Protein AF-A0A0C9UGZ1-F1 (afdb_monomer)

pLDDT: mean 85.7, std 10.96, range [47.31, 95.75]

Foldseek 3Di:
DPLLVVLVVVCVVVVFDSAFPDWDAQPPHHQWIWGHGDLLDIDIDGPDPDPDDDDPPVVVCVSVVD

Solvent-accessible surface area (backbone atoms only — not comparable to full-atom values): 4186 Å² total; per-residue (Å²): 128,74,67,69,58,58,54,52,53,53,24,58,76,71,72,48,64,92,62,57,73,43,74,43,72,47,33,96,42,85,71,21,36,29,32,35,49,52,100,90,42,70,48,78,47,61,84,69,94,56,102,68,78,81,86,56,65,68,62,52,30,56,73,73,74,100

Mean predicted aligned error: 5.15 Å

Secondary structure (DSSP, 8-state):
--HHHHHHHHHHHTT--SS-SEEEES-SSTTEEEEEEETTEEEEEE----S-PPP-HHHHHHHHT-

Nearest PDB structures (foldseek):
  5x6s-assembly1_B  TM=9.199E-01  e=3.714E-04  Aspergillus awamori
  5yhr-assembly1_A  TM=4.514E-01  e=1.052E+00  Casadabanvirus D3112
  3oei-assembly4_O  TM=4.506E-01  e=3.629E+00  Mycobacterium tuberculosis
  6zyw-assembly1_E  TM=5.094E-01  e=5.026E+00  Tetrahymena thermophila SB210

Sequence (66 aa):
YPHNLQVKQWTNIFNYFMTAQQTTLTDPLPGYTCSIYRPNFQAIITQSVGHIIPEQANDVLTYFGL

Radius of gyration: 12.06 Å; Cα contacts (8 Å, |Δi|>4): 73; chains: 1; bounding box: 26×30×27 Å

Structure (mmCIF, N/CA/C/O backbone):
data_AF-A0A0C9UGZ1-F1
#
_entry.id   AF-A0A0C9UGZ1-F1
#
loop_
_atom_site.group_PDB
_atom_site.id
_atom_site.type_symbol
_atom_site.label_atom_id
_atom_site.label_alt_id
_atom_site.label_comp_id
_atom_site.label_asym_id
_atom_site.label_entity_id
_atom_site.label_seq_id
_atom_site.pdbx_PDB_ins_code
_atom_site.Cartn_x
_atom_site.Cartn_y
_atom_site.Cartn_z
_atom_site.occupancy
_atom_site.B_iso_or_equiv
_atom_site.auth_seq_id
_atom_site.auth_comp_id
_atom_site.auth_asym_id
_atom_site.auth_atom_id
_atom_site.pdbx_PDB_model_num
ATOM 1 N N . TYR A 1 1 ? -0.123 13.689 -11.332 1.00 47.31 1 TYR A N 1
AT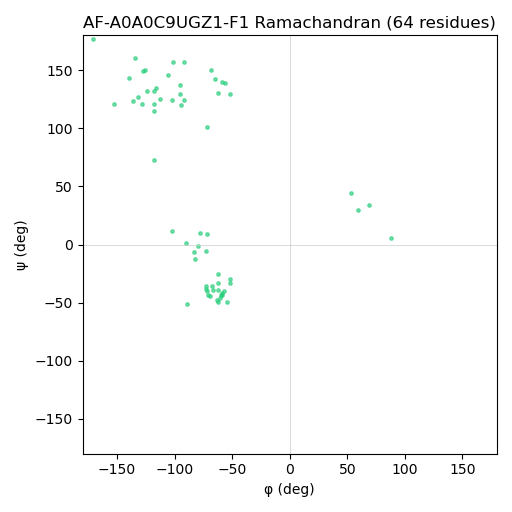OM 2 C CA . TYR A 1 1 ? -1.320 13.813 -10.464 1.00 47.31 1 TYR A CA 1
ATOM 3 C C . TYR A 1 1 ? -0.839 14.016 -9.029 1.00 47.31 1 TYR A C 1
ATOM 5 O O . TYR A 1 1 ? 0.140 13.367 -8.694 1.00 47.31 1 TYR A O 1
ATOM 13 N N . PRO A 1 2 ? -1.404 14.883 -8.169 1.00 64.88 2 PRO A N 1
ATOM 14 C CA . PRO A 1 2 ? -0.909 14.991 -6.795 1.00 64.88 2 PRO A CA 1
ATOM 15 C C . PRO A 1 2 ? -1.322 13.745 -5.991 1.00 64.88 2 PRO A C 1
ATOM 17 O O . PRO A 1 2 ? -2.464 13.628 -5.550 1.00 6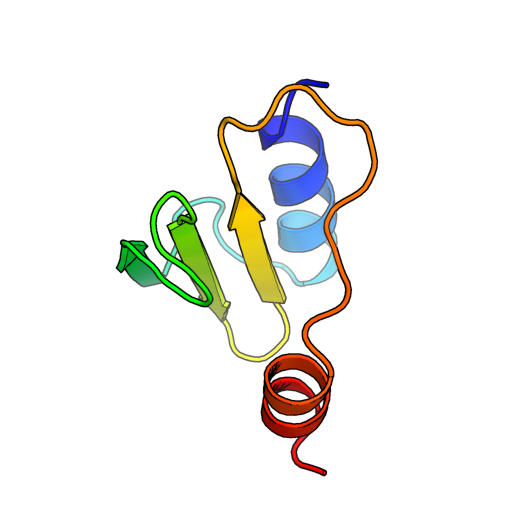4.88 2 PRO A O 1
ATOM 20 N N . HIS A 1 3 ? -0.387 12.808 -5.811 1.00 61.53 3 HIS A N 1
ATOM 21 C CA . HIS A 1 3 ? -0.567 11.521 -5.113 1.00 61.53 3 HIS A CA 1
ATOM 22 C C . HIS A 1 3 ? -1.184 11.686 -3.709 1.00 61.53 3 HIS A C 1
ATOM 24 O O . HIS A 1 3 ? -1.975 10.859 -3.258 1.00 61.53 3 HIS A O 1
ATOM 30 N N . ASN A 1 4 ? -0.920 12.823 -3.062 1.00 70.69 4 ASN A N 1
ATOM 31 C CA . ASN A 1 4 ? -1.424 13.163 -1.731 1.00 70.69 4 ASN A CA 1
ATOM 32 C C . ASN A 1 4 ? -2.961 13.262 -1.649 1.00 70.69 4 ASN A C 1
ATOM 34 O O . ASN A 1 4 ? -3.521 13.057 -0.572 1.00 70.69 4 ASN A O 1
ATOM 38 N N 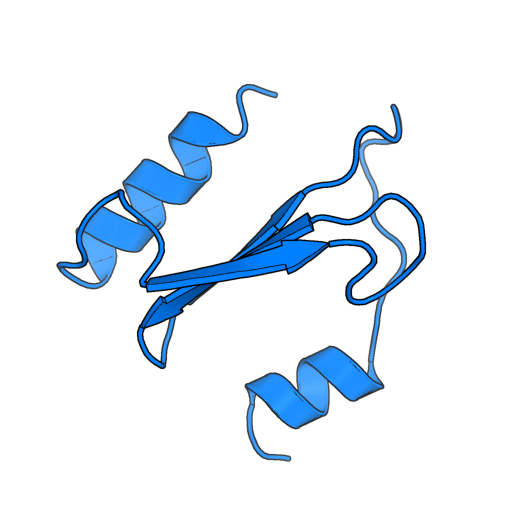. LEU A 1 5 ? -3.663 13.552 -2.756 1.00 73.88 5 LEU A N 1
ATOM 39 C CA . LEU A 1 5 ? -5.132 13.612 -2.752 1.00 73.88 5 LEU A CA 1
ATOM 40 C C . LEU A 1 5 ? -5.773 12.226 -2.644 1.00 73.88 5 LEU A C 1
ATOM 42 O O . LEU A 1 5 ? -6.769 12.077 -1.942 1.00 73.88 5 LEU A O 1
ATOM 46 N N . GLN A 1 6 ? -5.196 11.223 -3.306 1.00 83.19 6 GLN A N 1
ATOM 47 C CA . GLN A 1 6 ? -5.739 9.863 -3.304 1.00 83.19 6 GLN A CA 1
ATOM 48 C C . GLN A 1 6 ? -5.543 9.214 -1.933 1.00 83.19 6 GLN A C 1
ATOM 50 O O . GLN A 1 6 ? -6.485 8.661 -1.374 1.00 83.19 6 GLN A O 1
ATOM 55 N N . VAL A 1 7 ? -4.359 9.387 -1.335 1.00 89.56 7 VAL A N 1
ATOM 56 C CA . VAL A 1 7 ? -4.087 8.960 0.046 1.00 89.56 7 VAL A CA 1
ATOM 57 C C . VAL A 1 7 ? -5.106 9.562 1.012 1.00 89.56 7 VAL A C 1
ATOM 59 O O . VAL A 1 7 ? -5.730 8.823 1.766 1.00 89.56 7 VAL A O 1
ATOM 62 N N . LYS A 1 8 ? -5.343 10.880 0.940 1.00 89.81 8 LYS A N 1
ATOM 63 C CA . LYS A 1 8 ? -6.321 11.563 1.800 1.00 89.81 8 LYS A CA 1
ATOM 64 C C . LYS A 1 8 ? -7.737 10.996 1.647 1.00 89.81 8 LYS A C 1
ATOM 66 O O . LYS A 1 8 ? -8.446 10.864 2.642 1.00 89.81 8 LYS A O 1
ATOM 71 N N . GLN A 1 9 ? -8.167 10.701 0.419 1.00 91.94 9 GLN A N 1
ATOM 72 C CA . GLN A 1 9 ? -9.500 10.145 0.162 1.00 91.94 9 GLN A CA 1
ATOM 73 C C . GLN A 1 9 ? -9.672 8.782 0.843 1.00 91.94 9 GLN A C 1
ATOM 75 O O . GLN A 1 9 ? -10.636 8.591 1.583 1.00 91.94 9 GLN A O 1
ATOM 80 N N . TRP A 1 10 ? -8.714 7.871 0.665 1.00 92.38 10 TRP A N 1
ATOM 81 C CA . TRP A 1 10 ? -8.792 6.524 1.233 1.00 92.38 10 TRP A CA 1
ATO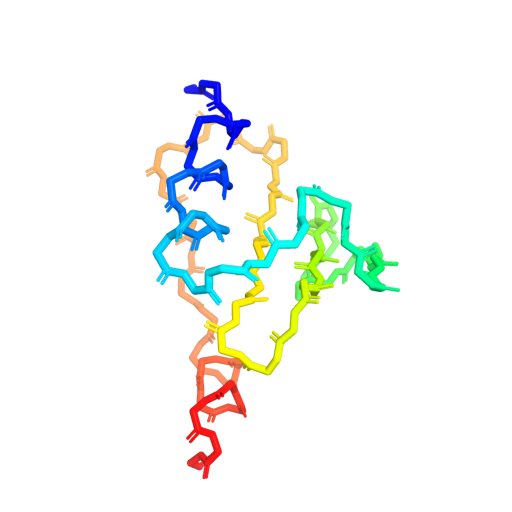M 82 C C . TRP A 1 10 ? -8.589 6.496 2.746 1.00 92.38 10 TRP A C 1
ATOM 84 O O . TRP A 1 10 ? -9.341 5.814 3.442 1.00 92.38 10 TRP A O 1
ATOM 94 N N . THR A 1 11 ? -7.657 7.287 3.290 1.00 93.69 11 THR A N 1
ATOM 95 C CA . THR A 1 11 ? -7.502 7.385 4.749 1.00 93.69 11 THR A CA 1
ATOM 96 C C . THR A 1 11 ? -8.762 7.936 5.411 1.00 93.69 11 THR A C 1
ATOM 98 O O . THR A 1 11 ? -9.098 7.505 6.507 1.00 93.69 11 THR A O 1
ATOM 101 N N . ASN A 1 12 ? -9.502 8.832 4.747 1.00 94.31 12 ASN A N 1
ATOM 102 C CA . ASN A 1 12 ? -10.781 9.323 5.260 1.00 94.31 12 ASN A CA 1
ATOM 103 C C . ASN A 1 12 ? -11.870 8.233 5.250 1.00 94.31 12 ASN A C 1
ATOM 105 O O . ASN A 1 12 ? -12.567 8.071 6.245 1.00 94.31 12 ASN A O 1
ATOM 109 N N . ILE A 1 13 ? -11.985 7.451 4.167 1.00 94.94 13 ILE A N 1
ATOM 110 C CA . ILE A 1 13 ? -12.960 6.345 4.067 1.00 94.94 13 ILE A CA 1
ATOM 111 C C . ILE A 1 13 ? -12.745 5.313 5.182 1.00 94.94 13 ILE A C 1
ATOM 113 O O . ILE A 1 13 ? -13.706 4.869 5.805 1.00 94.94 13 ILE A O 1
ATOM 117 N N . PHE A 1 14 ? -11.491 4.956 5.460 1.00 94.88 14 PHE A N 1
ATOM 118 C CA . PHE A 1 14 ? -11.155 3.958 6.478 1.00 94.88 14 PHE A CA 1
ATOM 119 C C . PHE A 1 14 ? -10.942 4.534 7.885 1.00 94.88 14 PHE A C 1
ATOM 121 O O . PHE A 1 14 ? -10.633 3.779 8.807 1.00 94.88 14 PHE A O 1
ATOM 128 N N . ASN A 1 15 ? -11.108 5.849 8.067 1.00 94.94 15 ASN A N 1
ATOM 129 C CA . ASN A 1 15 ? -10.833 6.548 9.324 1.00 94.94 15 ASN A CA 1
ATOM 130 C C . ASN A 1 15 ? -9.402 6.286 9.861 1.00 94.94 15 ASN A C 1
ATOM 132 O O . ASN A 1 15 ? -9.189 5.996 11.040 1.00 94.94 15 ASN A O 1
ATOM 136 N N . TYR A 1 16 ? -8.407 6.345 8.972 1.00 95.50 16 TYR A N 1
ATOM 137 C CA . TYR A 1 16 ? -6.979 6.199 9.272 1.00 95.50 16 TYR A CA 1
ATOM 138 C C . TYR A 1 16 ? -6.268 7.559 9.315 1.00 95.50 16 TYR A C 1
ATOM 140 O O . TYR A 1 16 ? -6.697 8.532 8.693 1.00 95.50 16 TYR A O 1
ATOM 148 N N . PHE A 1 17 ? -5.134 7.625 10.018 1.00 93.56 17 PHE A N 1
ATOM 149 C CA . PHE A 1 17 ? -4.250 8.790 9.960 1.00 93.56 17 PHE A CA 1
ATOM 150 C C . PHE A 1 17 ? -3.587 8.902 8.583 1.00 93.56 17 PHE A C 1
ATOM 152 O O . PHE A 1 17 ? -3.298 7.897 7.944 1.00 93.56 17 PHE A O 1
ATOM 159 N N . MET A 1 18 ? -3.277 10.129 8.156 1.00 91.12 18 MET A N 1
ATOM 160 C CA . MET A 1 18 ? -2.525 10.381 6.915 1.00 91.12 18 MET A CA 1
ATOM 161 C C . MET A 1 18 ? -1.032 10.034 7.015 1.00 91.12 18 MET A C 1
ATOM 163 O O . MET A 1 18 ? -0.316 10.106 6.017 1.00 91.12 18 MET A O 1
ATOM 167 N N . THR A 1 19 ? -0.554 9.669 8.201 1.00 93.00 19 THR A N 1
ATOM 168 C CA . THR A 1 19 ? 0.806 9.176 8.409 1.00 93.00 19 THR A CA 1
ATOM 169 C C . THR A 1 19 ? 0.793 7.659 8.290 1.00 93.00 19 THR A C 1
ATOM 171 O O . THR A 1 19 ? 0.044 6.993 9.004 1.00 93.00 19 THR A O 1
ATOM 174 N N . ALA A 1 20 ? 1.616 7.118 7.393 1.00 92.81 20 ALA A N 1
ATOM 175 C CA . ALA A 1 20 ? 1.768 5.677 7.248 1.00 92.81 20 ALA A CA 1
ATOM 176 C C . ALA A 1 20 ? 2.384 5.066 8.517 1.00 92.81 20 ALA A C 1
ATOM 178 O O . ALA A 1 20 ? 3.277 5.655 9.128 1.00 92.81 20 ALA A O 1
ATOM 179 N N . GLN A 1 21 ? 1.920 3.877 8.898 1.00 95.75 21 GLN A N 1
ATOM 180 C CA . GLN A 1 21 ? 2.485 3.107 10.005 1.00 95.75 21 GLN A CA 1
ATOM 181 C C . GLN A 1 21 ? 3.843 2.505 9.624 1.00 95.75 21 GLN A C 1
ATOM 183 O O . GLN A 1 21 ? 4.742 2.423 10.458 1.00 95.75 21 GLN A O 1
ATOM 188 N N . GLN A 1 22 ? 3.991 2.100 8.363 1.00 95.19 22 GLN A N 1
ATOM 189 C CA . GLN A 1 22 ? 5.229 1.562 7.814 1.00 95.19 22 GLN A CA 1
ATOM 190 C C . GLN A 1 22 ? 5.442 2.110 6.407 1.00 95.19 22 GLN A C 1
ATOM 192 O O . GLN A 1 22 ? 4.492 2.300 5.650 1.00 95.19 22 GLN A O 1
ATOM 197 N N . THR A 1 23 ? 6.694 2.385 6.056 1.00 93.88 23 THR A N 1
ATOM 198 C CA . THR A 1 23 ? 7.080 2.727 4.686 1.00 93.88 23 THR A CA 1
ATOM 199 C C . THR A 1 23 ? 8.294 1.905 4.291 1.00 93.88 23 THR A C 1
ATOM 201 O O . THR A 1 23 ? 9.301 1.915 4.998 1.00 93.88 23 THR A O 1
ATOM 204 N N . THR A 1 24 ? 8.183 1.212 3.164 1.00 93.12 24 THR A N 1
ATOM 205 C CA . THR A 1 24 ? 9.224 0.367 2.584 1.00 93.12 24 THR A CA 1
ATOM 206 C C . THR A 1 24 ? 9.632 0.947 1.234 1.00 93.12 24 THR A C 1
ATOM 208 O O . THR A 1 24 ? 8.792 1.358 0.432 1.00 93.12 24 THR A O 1
ATOM 211 N N . LEU A 1 25 ? 10.939 1.018 0.995 1.00 90.94 25 LEU A N 1
ATOM 212 C CA . LEU A 1 25 ? 11.499 1.401 -0.299 1.00 90.94 25 LEU A CA 1
ATOM 213 C C . LEU A 1 25 ? 11.729 0.151 -1.147 1.00 90.94 25 LEU A C 1
ATOM 215 O O . LEU A 1 25 ? 11.936 -0.934 -0.609 1.00 90.94 25 LEU A O 1
ATOM 219 N N . THR A 1 26 ? 11.778 0.325 -2.467 1.00 86.38 26 THR A N 1
ATOM 220 C CA . THR A 1 26 ? 12.034 -0.745 -3.448 1.00 86.38 26 THR A CA 1
ATOM 221 C C . THR A 1 26 ? 11.022 -1.893 -3.404 1.00 86.38 26 THR A C 1
ATOM 223 O O . THR A 1 26 ? 11.351 -3.027 -3.729 1.00 86.38 26 THR A O 1
ATOM 226 N N . ASP A 1 27 ? 9.793 -1.573 -3.015 1.00 84.06 27 ASP A N 1
ATOM 227 C CA . ASP A 1 27 ? 8.690 -2.508 -2.821 1.00 84.06 27 ASP A CA 1
ATOM 228 C C . ASP A 1 27 ? 7.478 -1.994 -3.615 1.00 84.06 27 ASP A C 1
ATOM 230 O O . ASP A 1 27 ? 7.074 -0.839 -3.411 1.00 84.06 27 ASP A O 1
ATOM 234 N N . PRO A 1 28 ? 6.930 -2.765 -4.571 1.00 85.06 28 PRO A N 1
ATOM 235 C CA . PRO A 1 28 ? 7.280 -4.151 -4.941 1.00 85.06 28 PRO A CA 1
ATOM 236 C C . PRO A 1 28 ? 8.492 -4.281 -5.880 1.00 85.06 28 PRO A C 1
ATOM 238 O O . PRO A 1 28 ? 9.021 -5.369 -6.092 1.00 85.06 28 PRO A O 1
ATOM 241 N N . LEU A 1 29 ? 8.952 -3.173 -6.466 1.00 87.00 29 LEU A N 1
ATOM 242 C CA . LEU A 1 29 ? 10.068 -3.146 -7.413 1.00 87.00 29 LEU A CA 1
ATOM 243 C C . LEU A 1 29 ? 11.038 -2.000 -7.092 1.00 87.00 29 LEU A C 1
ATOM 245 O O . LEU A 1 29 ? 10.657 -1.011 -6.453 1.00 87.00 29 LEU A O 1
ATOM 249 N N . PRO A 1 30 ? 12.288 -2.052 -7.589 1.00 86.62 30 PRO A N 1
ATOM 250 C CA . PRO A 1 30 ? 13.206 -0.922 -7.502 1.00 86.62 30 PRO A CA 1
ATOM 251 C C . PRO A 1 30 ? 12.580 0.374 -8.045 1.00 86.62 30 PRO A C 1
ATOM 253 O O . PRO A 1 30 ? 12.031 0.402 -9.144 1.00 86.62 30 PRO A O 1
ATOM 256 N N . GLY A 1 31 ? 12.658 1.458 -7.265 1.00 85.56 31 GLY A N 1
ATOM 257 C CA . GLY A 1 31 ? 12.055 2.755 -7.610 1.00 85.56 31 GLY A CA 1
ATOM 258 C C . GLY A 1 31 ? 10.595 2.941 -7.170 1.00 85.56 31 GLY A C 1
ATOM 259 O O . GLY A 1 31 ? 9.989 3.961 -7.508 1.00 85.56 31 GLY A O 1
ATOM 260 N N . TYR A 1 32 ? 10.039 1.986 -6.420 1.00 87.56 32 TYR A N 1
ATOM 261 C CA . TYR A 1 32 ? 8.719 2.081 -5.798 1.00 87.56 32 TYR A CA 1
ATOM 262 C C . TYR A 1 32 ? 8.842 2.306 -4.290 1.00 87.56 32 TYR A C 1
ATOM 264 O O . TYR A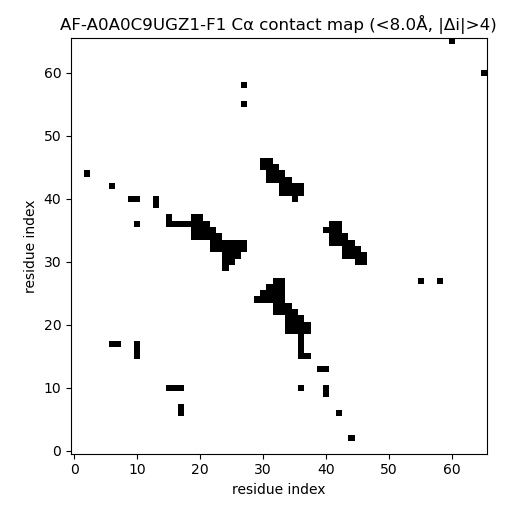 1 32 ? 9.760 1.803 -3.641 1.00 87.56 32 TYR A O 1
ATOM 272 N N . THR A 1 33 ? 7.905 3.072 -3.743 1.00 90.56 33 THR A N 1
ATOM 273 C CA . THR A 1 33 ? 7.723 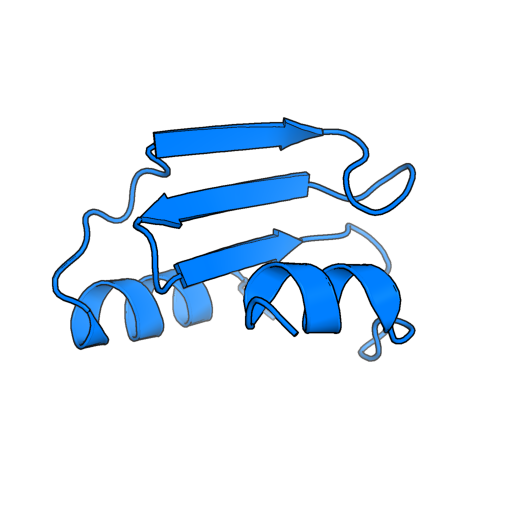3.267 -2.306 1.00 90.56 33 THR A CA 1
ATOM 274 C C . THR A 1 33 ? 6.349 2.742 -1.928 1.00 90.56 33 THR A C 1
ATOM 276 O O . THR A 1 33 ? 5.343 3.244 -2.437 1.00 90.56 33 THR A O 1
ATOM 279 N N . CYS A 1 34 ? 6.311 1.771 -1.021 1.00 91.69 34 CYS A N 1
ATOM 280 C CA . CYS A 1 34 ? 5.087 1.234 -0.446 1.00 91.69 34 CYS A CA 1
ATOM 281 C C . CYS A 1 34 ? 4.883 1.817 0.958 1.0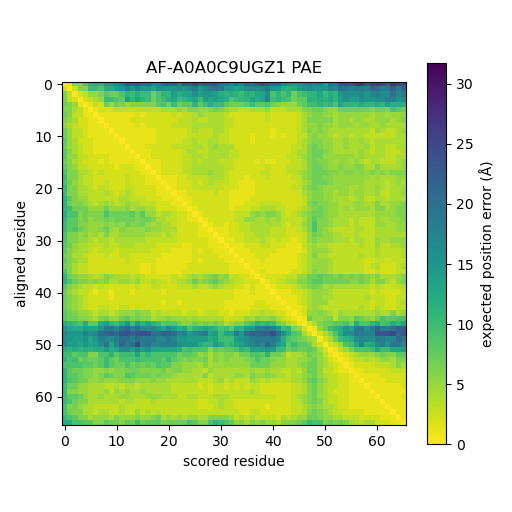0 91.69 34 CYS A C 1
ATOM 283 O O . CYS A 1 34 ? 5.755 1.718 1.820 1.00 91.69 34 CYS A O 1
ATOM 285 N N . SER A 1 35 ? 3.731 2.436 1.197 1.00 94.75 35 SER A N 1
ATOM 286 C CA . SER A 1 35 ? 3.338 3.003 2.486 1.00 94.75 35 SER A CA 1
ATOM 287 C C . SER A 1 35 ? 2.093 2.288 3.003 1.00 94.75 35 SER A C 1
ATOM 289 O O . SER A 1 35 ? 1.018 2.399 2.415 1.00 94.75 35 SER A O 1
ATOM 291 N N . ILE A 1 36 ? 2.230 1.578 4.121 1.00 94.81 36 ILE A N 1
ATOM 292 C CA . ILE A 1 36 ? 1.147 0.842 4.778 1.00 94.81 36 ILE A CA 1
ATOM 293 C C . ILE A 1 36 ? 0.539 1.739 5.849 1.00 94.81 36 ILE A C 1
ATOM 295 O O . ILE A 1 36 ? 1.223 2.165 6.784 1.00 94.81 36 ILE A O 1
ATOM 299 N N . TYR A 1 37 ? -0.755 2.024 5.729 1.00 94.38 37 TYR A N 1
ATOM 300 C CA . TYR A 1 37 ? -1.462 2.865 6.691 1.00 94.38 37 TYR A CA 1
ATOM 301 C C . TYR A 1 37 ? -2.034 2.024 7.820 1.00 94.38 37 TYR A C 1
ATOM 303 O O . TYR A 1 37 ? -1.797 2.343 8.981 1.00 94.38 37 TYR A O 1
ATOM 311 N N . ARG A 1 38 ? -2.765 0.962 7.462 1.00 93.12 38 ARG A N 1
ATOM 312 C CA . ARG A 1 38 ? -3.445 -0.016 8.331 1.00 93.12 38 ARG A CA 1
ATOM 313 C C . ARG A 1 38 ? -3.959 -1.180 7.447 1.00 93.12 38 ARG A C 1
ATOM 315 O O . ARG A 1 38 ? -3.799 -1.089 6.231 1.00 93.12 38 ARG A O 1
ATOM 322 N N . PRO A 1 39 ? -4.565 -2.256 7.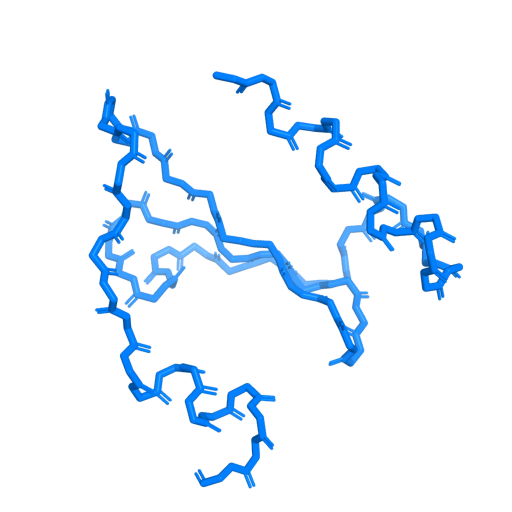998 1.00 89.88 39 PRO A N 1
ATOM 323 C CA . PRO A 1 39 ? -4.786 -3.513 7.267 1.00 89.88 39 PRO A CA 1
ATOM 324 C C . PRO A 1 39 ? -5.483 -3.386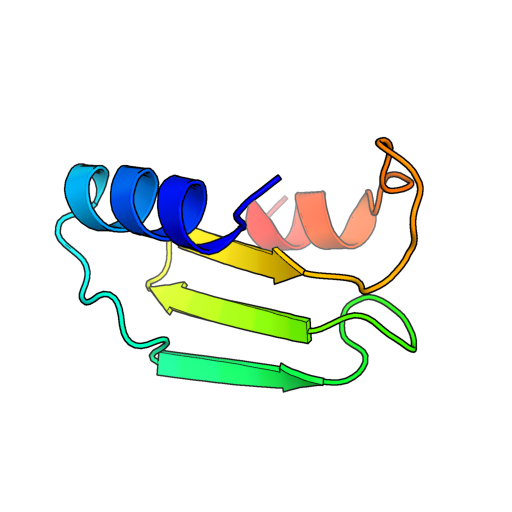 5.909 1.00 89.88 39 PRO A C 1
ATOM 326 O O . PRO A 1 39 ? -5.157 -4.119 4.988 1.00 89.88 39 PRO A O 1
ATOM 329 N N . ASN A 1 40 ? -6.395 -2.423 5.763 1.00 92.31 40 ASN A N 1
ATOM 330 C CA . ASN A 1 40 ? -7.209 -2.287 4.555 1.00 92.31 40 ASN A CA 1
ATOM 331 C C . ASN A 1 40 ? -6.724 -1.176 3.617 1.00 92.31 40 ASN A C 1
ATOM 333 O O . ASN A 1 40 ? -7.450 -0.793 2.704 1.00 92.31 40 ASN A O 1
ATOM 337 N N . PHE A 1 41 ? -5.530 -0.612 3.838 1.00 94.19 41 PHE A N 1
ATOM 338 C CA . PHE A 1 41 ? -5.002 0.417 2.947 1.00 94.19 41 PHE A CA 1
ATOM 339 C C . PHE A 1 41 ? -3.471 0.482 2.924 1.00 94.19 41 PHE A C 1
ATOM 341 O O . PHE A 1 41 ? -2.819 0.783 3.930 1.00 94.19 41 PHE A O 1
ATOM 348 N N . GLN A 1 42 ? -2.924 0.295 1.723 1.00 93.44 42 GLN A N 1
ATOM 349 C CA . GLN A 1 42 ? -1.547 0.618 1.369 1.00 93.44 42 GLN A CA 1
ATOM 350 C C . GLN A 1 42 ? -1.525 1.497 0.114 1.00 93.44 42 GLN A C 1
ATOM 352 O O . GLN A 1 42 ? -2.397 1.384 -0.748 1.00 93.44 42 GLN A O 1
ATOM 357 N N . ALA A 1 43 ? -0.526 2.369 0.009 1.00 91.50 43 ALA A N 1
ATOM 358 C CA . ALA A 1 43 ? -0.288 3.193 -1.169 1.00 91.50 43 ALA A CA 1
ATOM 359 C C . ALA A 1 43 ? 1.075 2.850 -1.769 1.00 91.50 43 ALA A C 1
ATOM 361 O O . ALA A 1 43 ? 2.072 2.812 -1.054 1.00 91.50 43 ALA A O 1
ATOM 362 N N . ILE A 1 44 ? 1.115 2.646 -3.083 1.00 89.38 44 ILE A N 1
ATOM 363 C CA . ILE A 1 44 ? 2.347 2.406 -3.831 1.00 89.38 44 ILE A CA 1
ATOM 364 C C . ILE A 1 44 ? 2.580 3.608 -4.745 1.00 89.38 44 ILE A C 1
ATOM 366 O O . ILE A 1 44 ? 1.705 3.995 -5.523 1.00 89.38 44 ILE A O 1
ATOM 370 N N . ILE A 1 45 ? 3.754 4.223 -4.633 1.00 86.38 45 ILE A N 1
ATOM 371 C CA . ILE A 1 45 ? 4.134 5.412 -5.398 1.00 86.38 45 ILE A CA 1
ATOM 372 C C . ILE A 1 45 ? 5.433 5.120 -6.145 1.00 86.38 45 ILE A C 1
ATOM 374 O O . ILE A 1 45 ? 6.400 4.643 -5.561 1.00 86.38 45 ILE A O 1
ATOM 378 N N . THR A 1 46 ? 5.471 5.452 -7.434 1.00 82.56 46 THR A N 1
ATOM 379 C CA . THR A 1 46 ? 6.682 5.429 -8.261 1.00 82.56 46 THR A CA 1
ATOM 380 C C . THR A 1 46 ? 6.876 6.787 -8.928 1.00 82.56 46 THR A C 1
ATOM 382 O O . THR A 1 46 ? 5.910 7.500 -9.197 1.00 82.56 46 THR A O 1
ATOM 385 N N . GLN A 1 47 ? 8.132 7.153 -9.186 1.00 71.81 47 GLN A N 1
ATOM 386 C CA . GLN A 1 47 ? 8.500 8.377 -9.909 1.00 71.81 47 GLN A CA 1
ATOM 387 C C . GLN A 1 47 ? 8.356 8.236 -11.437 1.00 71.81 47 GLN A C 1
ATOM 389 O O . GLN A 1 47 ? 8.615 9.192 -12.167 1.00 71.81 47 GLN A O 1
ATOM 394 N N . SER A 1 48 ? 7.962 7.056 -11.933 1.00 61.25 48 SER A N 1
ATOM 395 C CA . SER A 1 48 ? 7.776 6.816 -13.365 1.00 61.25 48 SER A CA 1
ATOM 396 C C . SER A 1 48 ? 6.668 7.704 -13.949 1.00 61.25 48 SER A C 1
ATOM 398 O O . SER A 1 48 ? 5.556 7.773 -13.434 1.00 61.25 48 SER A O 1
ATOM 400 N N . VAL A 1 49 ? 6.982 8.372 -15.061 1.00 55.81 49 VAL A N 1
ATOM 401 C CA . VAL A 1 49 ? 6.186 9.427 -15.724 1.00 55.81 49 VAL A CA 1
ATOM 402 C C . VAL A 1 49 ? 5.006 8.859 -16.549 1.00 55.81 49 VAL A C 1
ATOM 404 O O . VAL A 1 49 ? 4.358 9.577 -17.307 1.00 55.81 49 VAL A O 1
ATOM 407 N N . GLY A 1 50 ? 4.706 7.563 -16.426 1.00 60.09 50 GLY A N 1
ATOM 408 C CA . GLY A 1 50 ? 3.617 6.890 -17.137 1.00 60.09 50 GLY A CA 1
ATOM 409 C C . GLY A 1 50 ? 2.332 6.815 -16.311 1.00 60.09 50 GLY A C 1
ATOM 410 O O . GLY A 1 50 ? 2.358 6.476 -15.134 1.00 60.09 50 GLY A O 1
ATOM 411 N N . HIS A 1 51 ? 1.179 7.067 -16.935 1.00 63.97 51 HIS A N 1
ATOM 412 C CA . HIS A 1 51 ? -0.145 6.965 -16.297 1.00 63.97 51 HIS A CA 1
ATOM 413 C C . HIS A 1 51 ? -0.602 5.516 -16.015 1.00 63.97 51 HIS A C 1
ATOM 415 O O . HIS A 1 51 ? -1.762 5.294 -15.669 1.00 63.97 51 HIS A O 1
ATOM 421 N N . ILE A 1 52 ? 0.287 4.534 -16.191 1.00 71.19 52 ILE A N 1
ATOM 422 C CA . ILE A 1 52 ? 0.013 3.106 -16.042 1.00 71.19 52 ILE A CA 1
ATOM 423 C C . ILE A 1 52 ? 1.172 2.484 -15.266 1.00 71.19 52 ILE A C 1
ATOM 425 O O . ILE A 1 52 ? 2.328 2.577 -15.681 1.00 71.19 52 ILE A O 1
ATOM 429 N N . ILE A 1 53 ? 0.842 1.843 -14.149 1.00 75.75 53 ILE A N 1
ATOM 430 C CA . ILE A 1 53 ? 1.756 0.989 -13.394 1.00 75.75 53 ILE A CA 1
ATOM 431 C C . ILE A 1 53 ? 1.510 -0.451 -13.867 1.00 75.75 53 ILE A C 1
ATOM 433 O O . ILE A 1 53 ? 0.347 -0.858 -13.914 1.00 75.75 53 ILE A O 1
ATOM 437 N N . PRO A 1 54 ? 2.551 -1.218 -14.241 1.00 80.25 54 PRO A N 1
ATOM 438 C CA . PRO A 1 54 ? 2.393 -2.628 -14.579 1.00 80.25 54 PRO A CA 1
ATOM 439 C C . PRO A 1 54 ? 1.798 -3.418 -13.411 1.00 80.25 54 PRO A C 1
ATOM 441 O O . PRO A 1 54 ? 2.187 -3.214 -12.260 1.00 80.25 54 PRO A O 1
ATOM 444 N N . GLU A 1 55 ? 0.887 -4.339 -13.716 1.00 82.62 55 GLU A N 1
ATOM 445 C CA . GLU A 1 55 ? 0.270 -5.219 -12.723 1.00 82.62 55 GLU A CA 1
ATOM 446 C C . GLU A 1 55 ? 1.321 -6.019 -11.934 1.00 82.62 55 GLU A C 1
ATOM 448 O O . GLU A 1 55 ? 2.288 -6.524 -12.504 1.00 82.62 55 GLU A O 1
ATOM 453 N N . GLN A 1 56 ? 1.102 -6.147 -10.622 1.00 87.12 56 GLN A N 1
ATOM 454 C CA . GLN A 1 56 ? 1.900 -6.966 -9.704 1.00 87.12 56 GLN A CA 1
ATOM 455 C C . GLN A 1 56 ? 1.007 -8.055 -9.091 1.00 87.12 56 GLN A C 1
ATOM 457 O O . GLN A 1 56 ? 0.585 -7.963 -7.941 1.00 87.12 56 GLN A O 1
ATOM 462 N N . ALA A 1 57 ? 0.641 -9.061 -9.890 1.00 87.19 57 ALA A N 1
ATOM 463 C CA . ALA A 1 57 ? -0.417 -10.017 -9.542 1.00 87.19 57 ALA A CA 1
ATOM 464 C C . ALA A 1 57 ? -0.173 -10.755 -8.210 1.00 87.19 57 ALA A C 1
ATOM 466 O O . ALA A 1 57 ? -1.097 -10.910 -7.418 1.00 87.19 57 ALA A O 1
ATOM 467 N N . ASN A 1 58 ? 1.068 -11.159 -7.920 1.00 89.44 58 ASN A N 1
ATOM 468 C CA . ASN A 1 58 ? 1.396 -11.852 -6.667 1.00 89.44 58 ASN A CA 1
ATOM 469 C C . ASN A 1 58 ? 1.232 -10.946 -5.437 1.00 89.44 58 ASN A C 1
ATOM 471 O O . ASN A 1 58 ? 0.724 -11.393 -4.409 1.00 89.44 58 ASN A O 1
ATOM 475 N N . ASP A 1 59 ? 1.616 -9.673 -5.543 1.00 87.38 59 ASP A N 1
ATOM 476 C CA . ASP A 1 59 ? 1.428 -8.691 -4.471 1.00 87.38 59 ASP A CA 1
ATOM 477 C C . ASP A 1 59 ? -0.056 -8.386 -4.254 1.00 87.38 59 ASP A C 1
ATOM 479 O O . ASP A 1 59 ? -0.504 -8.236 -3.120 1.00 87.38 59 ASP A O 1
ATOM 483 N N . VAL A 1 60 ? -0.842 -8.365 -5.336 1.00 88.31 60 VAL A N 1
ATOM 484 C CA . VAL A 1 60 ? -2.302 -8.224 -5.273 1.00 88.31 60 VAL A CA 1
ATOM 485 C C . VAL A 1 60 ? -2.935 -9.415 -4.550 1.00 88.31 60 VAL A C 1
ATOM 487 O O . VAL A 1 60 ? -3.741 -9.211 -3.644 1.00 88.31 60 VAL A O 1
ATOM 490 N N . LEU A 1 61 ? -2.554 -10.648 -4.895 1.00 92.19 61 LEU A N 1
ATOM 491 C CA . LEU A 1 61 ? -3.039 -11.851 -4.208 1.00 92.19 61 LEU A CA 1
ATOM 492 C C . LEU A 1 61 ? -2.655 -11.837 -2.725 1.00 92.19 61 LEU A C 1
ATOM 494 O O . LEU A 1 61 ? -3.514 -12.021 -1.865 1.00 92.19 61 LEU A O 1
ATOM 498 N N . THR A 1 62 ? -1.400 -11.496 -2.424 1.00 89.56 62 THR A N 1
ATOM 499 C CA . THR A 1 62 ? -0.898 -11.375 -1.048 1.00 89.56 62 THR A CA 1
ATOM 500 C C . THR A 1 62 ? -1.685 -10.332 -0.252 1.00 89.56 62 THR A C 1
ATOM 502 O O . THR A 1 62 ? -2.071 -10.592 0.886 1.00 89.56 62 THR A O 1
ATOM 505 N N . TYR A 1 63 ? -1.979 -9.174 -0.850 1.00 89.12 63 TYR A N 1
ATOM 506 C CA . TYR A 1 63 ? -2.778 -8.120 -0.225 1.00 89.12 63 TYR A CA 1
ATOM 507 C C . TYR A 1 63 ? -4.207 -8.576 0.100 1.00 89.12 63 TYR A C 1
ATOM 509 O O . TYR A 1 63 ? -4.738 -8.244 1.160 1.00 89.12 63 TYR A O 1
ATOM 517 N N . PHE A 1 64 ? -4.823 -9.362 -0.788 1.00 90.00 64 PHE A N 1
ATOM 518 C CA . PHE A 1 64 ? -6.160 -9.922 -0.571 1.00 90.00 64 PHE A CA 1
ATOM 519 C C . PHE A 1 64 ? -6.173 -11.207 0.275 1.00 90.00 64 PHE A C 1
ATOM 521 O O . PHE A 1 64 ? -7.255 -11.667 0.640 1.00 90.00 64 PHE A O 1
ATOM 528 N N . GLY A 1 65 ? -5.006 -11.761 0.619 1.00 90.31 65 GLY A N 1
ATOM 529 C CA . GLY A 1 65 ? -4.884 -13.011 1.371 1.00 90.31 65 GLY A CA 1
ATOM 530 C C . GLY A 1 65 ? -5.326 -14.249 0.583 1.00 90.31 65 GLY A C 1
ATOM 531 O O . GLY A 1 65 ? -5.912 -15.156 1.176 1.00 90.31 65 GLY A O 1
ATOM 532 N N . LEU A 1 66 ? -5.093 -14.251 -0.735 1.00 88.69 66 LEU A N 1
ATOM 533 C CA . LEU A 1 66 ? -5.467 -15.310 -1.682 1.00 88.69 66 LEU A CA 1
ATOM 534 C C . LEU A 1 66 ? -4.277 -16.177 -2.106 1.00 88.69 66 LEU A C 1
ATOM 536 O O . LEU A 1 66 ? -3.148 -15.644 -2.184 1.00 88.69 66 LEU A O 1
#

Organism: Sphaerobolus stellatus (strain SS14) (NCBI:txid990650)